Protein AF-A0ABD5DVP4-F1 (afdb_monomer)

InterPro domains:
  IPR005814 Aminotransferase class-III [PF00202] (1-84)
  IPR015421 Pyridoxal phosphate-dependent transferase, major domain [G3DSA:3.40.640.10] (1-67)
  IPR015422 Pyridoxal phosphate-dependent transferase, small domain [G3DSA:3.90.1150.10] (68-84)
  IPR015424 Pyridoxal phosphate-dependent transferase [SSF53383] (1-84)
  IPR050103 Class-III Pyridoxal-phosphate-dependent Aminotransferase [PTHR11986] (1-84)

Nearest PDB structures (foldseek):
  6wop-assembly1_A  TM=9.551E-01  e=6.674E-08  Acinetobacter baumannii ATCC 19606 = CIP 70.34 = JCM 6841
  1szk-assembly1_D  TM=9.518E-01  e=7.003E-06  Escherichia coli
  1szu-assembly1_D  TM=9.536E-01  e=7.499E-06  Escherichia coli
  1sff-assem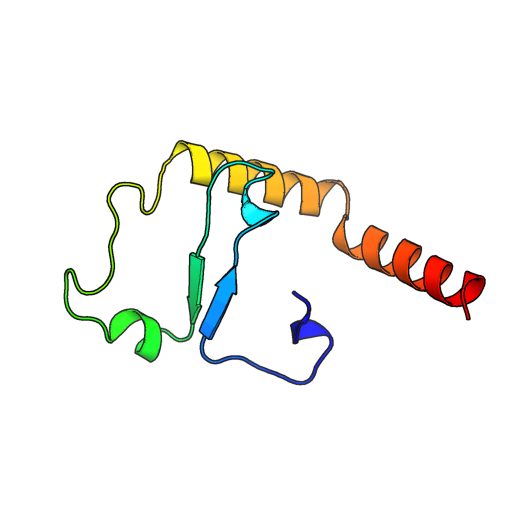bly1_A  TM=9.609E-01  e=1.296E-05  Escherichia coli
  1wkh-assembly1_B  TM=9.464E-01  e=4.873E-04  Thermus thermophilus

Organism: Acinetobacter baumannii (NCBI:t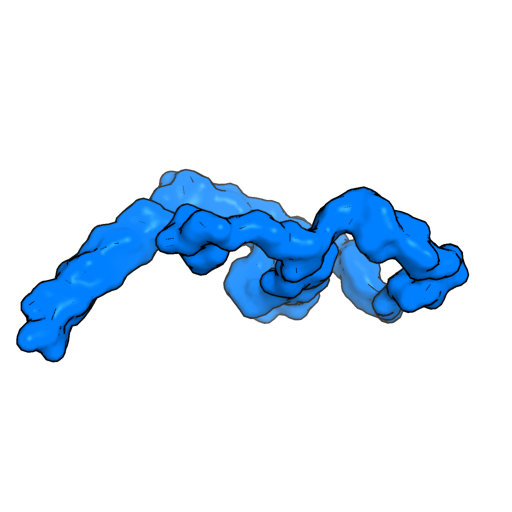xid470)

Sequence (85 aa):
FAMQHYEVKPDLMTMAKSLAGGFPLSGVVGRAEVMDAPAPGGLGGTYAGNPLAVAAAHAVLDVIAEEQLCQRAEQLGSHLQEVLN

Secondary structure (DSSP, 8-state):
-GGGGTT---SEEEE-GGGGTTSS--EEEE-HHHHS-SPTTSS--TTTT-HHHHHHHHHHHHHHHHTTHHHHHHHHHHHHHHHH-

Foldseek 3Di:
DVCVVDPDDDQKDKDFDLLQPPPGDIDMDGDPCVVVPQDVVSDDDPCHPPVNSVVSNVVSVVCCVVVVVVVVCVVVVVVVVVVPD

Solvent-accessible surface area (backbone atoms only — not comparable to full-atom values): 5225 Å² total; per-residue (Å²): 112,79,54,77,82,46,104,61,83,77,66,63,47,78,50,40,67,70,52,12,70,75,42,88,45,70,51,72,52,53,43,63,78,67,67,64,61,57,57,93,79,68,69,84,56,99,66,64,82,40,66,68,34,52,54,38,20,51,56,37,52,49,49,41,61,76,69,40,44,68,61,51,49,53,54,53,51,50,53,50,50,68,74,76,108

pLDDT: mean 96.84, std 1.91, range [86.94, 98.75]

Mean predicted aligned error: 2.89 Å

Radius of gyration: 16.55 Å; Cα contacts (8 Å, |Δi|>4): 58; chains: 1; bounding box: 41×20×41 Å

Structure (mmCIF, N/CA/C/O backbone):
data_AF-A0ABD5DVP4-F1
#
_entry.id   AF-A0ABD5DVP4-F1
#
loop_
_atom_site.group_PDB
_atom_site.id
_atom_site.type_symbol
_atom_site.label_atom_id
_atom_site.label_alt_id
_atom_site.label_comp_id
_atom_site.label_asym_id
_atom_site.label_entity_id
_atom_site.label_seq_id
_atom_site.pdbx_PDB_ins_code
_atom_site.Cartn_x
_atom_site.Cartn_y
_atom_site.Cartn_z
_atom_site.occupancy
_atom_site.B_iso_or_equiv
_atom_site.auth_seq_id
_atom_site.auth_comp_id
_atom_site.auth_asym_id
_atom_site.auth_atom_id
_atom_site.pdbx_PDB_model_num
ATOM 1 N N . PHE A 1 1 ? -9.398 -3.902 3.276 1.00 94.00 1 PHE A N 1
ATOM 2 C CA . PHE A 1 1 ? -9.609 -2.836 2.270 1.00 94.00 1 PHE A CA 1
ATOM 3 C C . PHE A 1 1 ? -11.086 -2.515 2.160 1.00 94.00 1 PHE A C 1
ATOM 5 O O . PHE A 1 1 ? -11.890 -3.435 2.183 1.00 94.00 1 PHE A O 1
ATOM 12 N N . ALA A 1 2 ? -11.435 -1.240 1.954 1.00 93.38 2 ALA A N 1
ATOM 13 C CA . ALA A 1 2 ? -12.829 -0.790 1.871 1.00 93.38 2 ALA A CA 1
ATOM 14 C C . ALA A 1 2 ? -13.668 -1.572 0.845 1.00 93.38 2 ALA A C 1
ATOM 16 O O . ALA A 1 2 ? -14.815 -1.904 1.111 1.00 93.38 2 ALA A O 1
ATOM 17 N N . MET A 1 3 ? -13.079 -1.935 -0.298 1.00 93.75 3 MET A N 1
ATOM 18 C CA . MET A 1 3 ? -13.774 -2.709 -1.331 1.00 93.75 3 MET A CA 1
ATOM 19 C C . MET A 1 3 ? -14.285 -4.076 -0.852 1.00 93.75 3 MET A C 1
ATOM 21 O O . MET A 1 3 ? -15.219 -4.584 -1.444 1.00 93.75 3 MET A O 1
ATOM 25 N N . GLN A 1 4 ? -13.687 -4.675 0.188 1.00 93.25 4 GLN A N 1
ATOM 26 C CA . GLN A 1 4 ? -14.105 -5.985 0.705 1.00 93.25 4 GLN A CA 1
ATOM 27 C C . GLN A 1 4 ? -15.472 -5.924 1.401 1.00 93.25 4 GLN A C 1
ATOM 29 O O . GLN A 1 4 ? -16.085 -6.962 1.612 1.00 93.25 4 GLN A O 1
ATOM 34 N N . HIS A 1 5 ? -15.959 -4.721 1.723 1.00 94.00 5 HIS A N 1
ATOM 35 C CA . HIS A 1 5 ? -17.322 -4.497 2.212 1.00 94.00 5 HIS A CA 1
ATOM 36 C C . HIS A 1 5 ? -18.349 -4.372 1.072 1.00 94.00 5 HIS A C 1
ATOM 38 O O . HIS A 1 5 ? -19.531 -4.173 1.334 1.00 94.00 5 HIS A O 1
ATOM 44 N N . TYR A 1 6 ? -17.911 -4.471 -0.185 1.00 95.00 6 TYR A N 1
ATOM 45 C CA . TYR A 1 6 ? -18.753 -4.408 -1.375 1.00 95.00 6 TYR A CA 1
ATOM 46 C C . TYR A 1 6 ? -18.532 -5.661 -2.227 1.00 95.00 6 TYR A C 1
ATOM 48 O O . TYR A 1 6 ? -17.464 -6.271 -2.199 1.00 95.00 6 TYR A O 1
ATOM 56 N N . GLU A 1 7 ? -19.510 -6.024 -3.056 1.00 93.94 7 GLU A N 1
ATOM 57 C CA . GLU A 1 7 ? -19.379 -7.120 -4.029 1.00 93.94 7 GLU A CA 1
ATOM 58 C C . GLU A 1 7 ? -18.578 -6.675 -5.269 1.00 93.94 7 GLU A C 1
ATOM 60 O O . GLU A 1 7 ? -19.014 -6.799 -6.411 1.00 93.94 7 GLU A O 1
ATOM 65 N N . VAL A 1 8 ? -17.392 -6.100 -5.041 1.00 93.69 8 VAL A N 1
ATOM 66 C CA . VAL A 1 8 ? -16.515 -5.541 -6.074 1.00 93.69 8 VAL A CA 1
ATOM 67 C C . VAL A 1 8 ? -15.160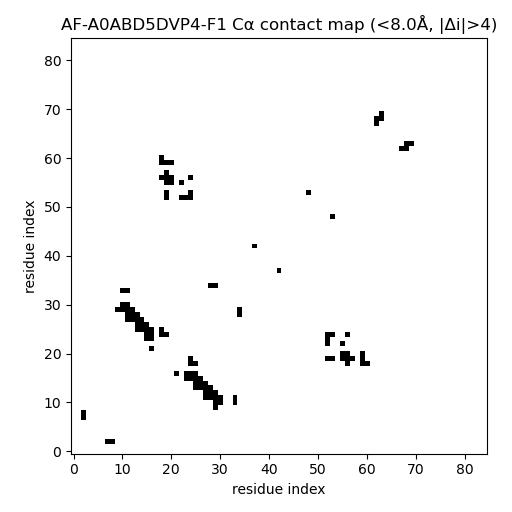 -6.234 -6.041 1.00 93.69 8 VAL A C 1
ATOM 69 O O . VAL A 1 8 ? -14.510 -6.342 -5.002 1.00 93.69 8 VAL A O 1
ATOM 72 N N . LYS A 1 9 ? -14.687 -6.637 -7.221 1.00 93.62 9 LYS A N 1
ATOM 73 C CA . LYS A 1 9 ? -13.332 -7.145 -7.435 1.00 93.62 9 LYS A CA 1
ATOM 74 C C . LYS A 1 9 ? -12.619 -6.231 -8.435 1.00 93.62 9 LYS A C 1
ATOM 76 O O . LYS A 1 9 ? -12.930 -6.316 -9.619 1.00 93.62 9 LYS A O 1
ATOM 81 N N . PRO A 1 10 ? -11.705 -5.348 -7.996 1.00 93.81 10 PRO A N 1
ATOM 82 C CA . PRO A 1 10 ? -11.077 -4.403 -8.901 1.00 93.81 10 PRO A CA 1
ATOM 83 C C . PRO A 1 10 ? -10.013 -5.069 -9.768 1.00 93.81 10 PRO A C 1
ATOM 85 O O . PRO A 1 10 ? -9.304 -5.987 -9.353 1.00 93.81 10 PRO A O 1
ATOM 88 N N . ASP A 1 11 ? -9.864 -4.508 -10.958 1.00 95.81 11 ASP A N 1
ATOM 89 C CA . ASP A 1 11 ? -8.821 -4.849 -11.921 1.00 95.81 11 ASP A CA 1
ATOM 90 C C . ASP A 1 11 ? -7.452 -4.314 -11.483 1.00 95.81 11 ASP A C 1
ATOM 92 O O . ASP A 1 11 ? -6.421 -4.947 -11.719 1.00 95.81 11 ASP A O 1
ATOM 96 N N . LEU A 1 12 ? -7.474 -3.149 -10.827 1.00 96.75 12 LEU A N 1
ATOM 97 C CA . LEU A 1 12 ? -6.328 -2.412 -10.318 1.00 96.75 12 LEU A CA 1
ATOM 98 C C . LEU A 1 12 ? -6.739 -1.638 -9.054 1.00 96.75 12 LEU A C 1
ATOM 100 O O . LEU A 1 12 ? -7.803 -1.022 -9.003 1.00 96.75 12 LEU A O 1
ATOM 104 N N . MET A 1 13 ? -5.882 -1.644 -8.042 1.00 97.31 13 MET A N 1
ATOM 105 C CA . MET A 1 13 ? -6.031 -0.928 -6.780 1.00 97.31 13 MET A CA 1
ATOM 106 C C . MET A 1 13 ? -4.794 -0.073 -6.528 1.00 97.31 13 MET A C 1
ATOM 108 O O . MET A 1 13 ? -3.671 -0.498 -6.787 1.00 97.31 13 MET A O 1
ATOM 112 N N . THR A 1 14 ? -5.004 1.109 -5.955 1.00 97.62 14 THR A N 1
ATOM 113 C CA . THR A 1 14 ? -3.939 1.990 -5.473 1.00 97.62 14 THR A CA 1
ATOM 114 C C . THR A 1 14 ? -3.873 1.982 -3.944 1.00 97.62 14 THR A C 1
ATOM 116 O O . THR A 1 14 ? -4.888 1.865 -3.256 1.00 97.62 14 THR A O 1
ATOM 119 N N . MET A 1 15 ? -2.668 2.105 -3.393 1.00 97.88 15 MET A N 1
ATOM 120 C CA . MET A 1 15 ? -2.416 2.145 -1.951 1.00 97.88 15 MET A CA 1
ATOM 121 C C . MET A 1 15 ? -1.271 3.105 -1.622 1.00 97.88 15 MET A C 1
ATOM 123 O O . MET A 1 15 ? -0.352 3.273 -2.416 1.00 97.88 15 MET A O 1
ATOM 127 N N . ALA A 1 16 ? -1.349 3.771 -0.470 1.00 97.62 16 ALA A N 1
ATOM 128 C CA . ALA A 1 16 ? -0.365 4.736 0.032 1.00 97.62 16 ALA A CA 1
ATOM 129 C C . ALA A 1 16 ? -0.683 5.038 1.514 1.00 97.62 16 ALA A C 1
ATOM 131 O O . ALA A 1 16 ? -1.174 4.163 2.228 1.00 97.62 16 ALA A O 1
ATOM 132 N N . LYS A 1 17 ? -0.506 6.292 1.959 1.00 96.56 17 LYS A N 1
ATOM 133 C CA . LYS A 1 17 ? -0.897 6.798 3.289 1.00 96.56 17 LYS A CA 1
ATOM 134 C C . LYS A 1 17 ? -0.355 5.910 4.416 1.00 96.56 17 LYS A C 1
ATOM 136 O O . LYS A 1 17 ? 0.852 5.851 4.621 1.00 96.56 17 LYS A O 1
ATOM 141 N N . SER A 1 18 ? -1.243 5.212 5.122 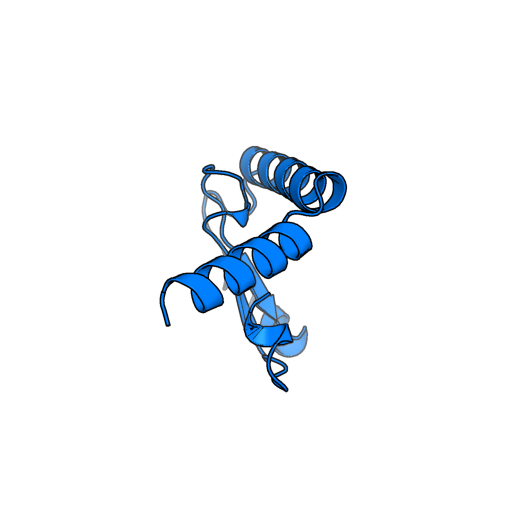1.00 96.56 18 SER A N 1
ATOM 142 C CA . SER A 1 18 ? -0.910 4.366 6.263 1.00 96.56 18 SER A CA 1
ATOM 143 C C . SER A 1 18 ? -0.028 3.174 5.902 1.00 96.56 18 SER A C 1
ATOM 145 O O . SER A 1 18 ? 0.539 2.596 6.813 1.00 96.56 18 SER A O 1
ATOM 147 N N . LEU A 1 19 ? 0.136 2.835 4.614 1.00 97.62 19 LEU A N 1
ATOM 148 C CA . LEU A 1 19 ? 0.904 1.676 4.143 1.00 97.62 19 LEU A CA 1
ATOM 149 C C . LEU A 1 19 ? 2.306 1.560 4.761 1.00 97.62 19 LEU A C 1
ATOM 151 O O . LEU A 1 19 ? 2.746 0.449 5.012 1.00 97.62 19 LEU A O 1
ATOM 155 N N . ALA A 1 20 ? 2.989 2.681 5.007 1.00 97.62 20 ALA A N 1
ATOM 156 C CA . ALA A 1 20 ? 4.319 2.703 5.622 1.00 97.62 20 ALA A CA 1
ATOM 157 C C . ALA A 1 20 ? 4.393 3.618 6.857 1.00 97.62 20 ALA A C 1
ATOM 159 O O . ALA A 1 20 ? 5.436 4.203 7.141 1.00 97.62 20 ALA A O 1
ATOM 160 N N . GLY A 1 21 ? 3.277 3.789 7.580 1.00 95.62 21 GLY A N 1
ATOM 161 C CA . GLY A 1 21 ? 3.300 4.391 8.921 1.00 95.62 21 GLY A CA 1
ATOM 162 C C . GLY A 1 21 ? 3.805 5.837 8.961 1.00 95.62 21 GLY A C 1
ATOM 163 O O . GLY A 1 21 ? 4.377 6.263 9.958 1.00 95.62 21 GLY A O 1
ATOM 164 N N . GLY A 1 22 ? 3.629 6.585 7.867 1.00 94.75 22 GLY A N 1
ATOM 165 C CA . GLY A 1 22 ? 4.114 7.960 7.717 1.00 94.75 22 GLY A CA 1
ATOM 166 C C . GLY A 1 22 ? 5.384 8.103 6.872 1.00 94.75 22 GLY A C 1
ATOM 167 O O . GLY A 1 22 ? 5.675 9.211 6.424 1.00 94.75 22 GLY A O 1
ATOM 168 N N . PHE A 1 23 ? 6.103 7.015 6.576 1.00 97.44 23 PHE A N 1
ATOM 169 C CA . PHE A 1 23 ? 7.193 7.050 5.600 1.00 97.44 23 PHE A CA 1
ATOM 170 C C . PHE A 1 23 ? 6.642 7.061 4.156 1.00 97.44 23 PHE A C 1
ATOM 172 O O . PHE A 1 23 ? 5.600 6.449 3.902 1.00 97.44 23 PHE A O 1
ATOM 179 N N . PRO A 1 24 ? 7.291 7.732 3.181 1.00 97.44 24 PRO A N 1
ATOM 180 C CA . PRO A 1 24 ? 6.784 7.785 1.811 1.00 97.44 24 PRO A CA 1
ATOM 181 C C . PRO A 1 24 ? 6.787 6.414 1.119 1.00 97.44 24 PRO A C 1
ATOM 183 O O . PRO A 1 24 ? 7.826 5.925 0.678 1.00 97.44 24 PRO A O 1
ATOM 186 N N . LEU A 1 25 ? 5.602 5.817 0.977 1.00 98.06 25 LEU A N 1
ATOM 187 C CA . LEU A 1 25 ? 5.375 4.636 0.150 1.00 98.06 25 LEU A CA 1
ATOM 188 C C . LEU A 1 25 ? 3.997 4.697 -0.507 1.00 98.06 25 LEU A C 1
ATOM 190 O O . LEU A 1 25 ? 2.999 5.071 0.111 1.00 98.06 25 LEU A O 1
ATOM 194 N N . SER A 1 26 ? 3.948 4.290 -1.769 1.00 97.88 26 SER A N 1
ATOM 195 C CA . SER A 1 26 ? 2.709 4.021 -2.488 1.00 97.88 26 SER A CA 1
ATOM 196 C C . SER A 1 26 ? 2.908 2.828 -3.411 1.00 97.88 26 SER A C 1
ATOM 198 O O . SER A 1 26 ? 4.043 2.460 -3.714 1.00 97.88 26 SER A O 1
ATOM 200 N N . GLY A 1 27 ? 1.812 2.224 -3.845 1.00 97.19 27 GLY A N 1
ATOM 201 C CA . GLY A 1 27 ? 1.828 1.085 -4.740 1.00 97.19 27 GLY A CA 1
ATOM 202 C C . GLY A 1 27 ? 0.540 0.973 -5.535 1.00 97.19 27 GLY A C 1
ATOM 203 O O . GLY A 1 27 ? -0.505 1.516 -5.164 1.00 97.19 27 GLY A O 1
ATOM 204 N N . VAL A 1 28 ? 0.642 0.237 -6.633 1.00 97.31 28 VAL A N 1
ATOM 205 C CA . VAL A 1 28 ? -0.496 -0.249 -7.402 1.00 97.31 28 VAL A CA 1
ATOM 206 C C . VAL A 1 28 ? -0.429 -1.770 -7.442 1.00 97.31 28 VAL A C 1
ATOM 208 O O . VAL A 1 28 ? 0.655 -2.340 -7.549 1.00 97.31 28 VAL A O 1
ATOM 211 N N . VAL A 1 29 ? -1.576 -2.426 -7.313 1.00 96.62 29 VAL A N 1
ATOM 212 C CA . VAL A 1 29 ? -1.711 -3.882 -7.421 1.00 96.62 29 VAL A CA 1
ATOM 213 C C . VAL A 1 29 ? -2.881 -4.185 -8.336 1.00 96.62 29 VAL A C 1
ATOM 215 O O . VAL A 1 29 ? -3.927 -3.553 -8.228 1.00 96.62 29 VAL A O 1
ATOM 218 N N . GLY A 1 30 ? -2.726 -5.131 -9.249 1.00 96.75 30 GLY A N 1
ATOM 219 C CA . GLY A 1 30 ? -3.766 -5.473 -10.210 1.00 96.75 30 GLY A CA 1
ATOM 220 C C . GLY A 1 30 ? -3.585 -6.873 -10.760 1.00 96.75 30 GLY A C 1
ATOM 221 O O . GLY A 1 30 ? -2.702 -7.615 -10.326 1.00 96.75 30 GLY A O 1
ATOM 222 N N . ARG A 1 31 ? -4.431 -7.238 -11.725 1.00 97.50 31 ARG A N 1
ATOM 223 C CA . ARG A 1 31 ? -4.261 -8.492 -12.470 1.00 97.50 31 ARG A CA 1
ATOM 224 C C . ARG A 1 31 ? -2.900 -8.528 -13.166 1.00 97.50 31 ARG A C 1
ATOM 226 O O . ARG A 1 31 ? -2.435 -7.501 -13.651 1.00 97.50 31 ARG A O 1
ATOM 233 N N . ALA A 1 32 ? -2.317 -9.721 -13.284 1.00 96.94 32 ALA A N 1
ATOM 234 C CA . ALA A 1 32 ? -1.027 -9.918 -13.949 1.00 96.94 32 ALA A CA 1
ATOM 235 C C . ALA A 1 32 ? -1.017 -9.339 -15.373 1.00 96.94 32 ALA A C 1
ATOM 237 O O . ALA A 1 32 ? -0.165 -8.526 -15.688 1.00 96.94 32 ALA A O 1
ATOM 238 N N . GLU A 1 33 ? -2.048 -9.618 -16.180 1.00 97.31 33 GLU A N 1
ATOM 239 C CA . GLU A 1 33 ? -2.179 -9.065 -17.540 1.00 97.31 33 GLU A CA 1
ATOM 240 C C . GLU A 1 33 ? -2.175 -7.525 -17.599 1.00 97.31 33 GLU A C 1
ATOM 242 O O . GLU A 1 33 ? -1.787 -6.955 -18.611 1.00 97.31 33 GLU A O 1
ATOM 247 N N . VAL A 1 34 ? -2.597 -6.850 -16.523 1.00 96.75 34 VAL A N 1
ATOM 248 C CA . VAL A 1 34 ? -2.581 -5.384 -16.411 1.00 96.75 34 VAL A CA 1
ATOM 249 C C . VAL A 1 34 ? -1.210 -4.902 -15.935 1.00 96.75 34 VAL A C 1
ATOM 251 O O . VAL A 1 34 ? -0.692 -3.917 -16.454 1.00 96.75 34 VAL A O 1
ATOM 254 N N . MET A 1 35 ? -0.618 -5.593 -14.958 1.00 96.94 35 MET A N 1
ATOM 255 C CA . MET A 1 35 ? 0.677 -5.232 -14.374 1.00 96.94 35 MET A CA 1
ATOM 256 C C . MET A 1 35 ? 1.866 -5.529 -15.297 1.00 96.94 35 MET A C 1
ATOM 258 O O . MET A 1 35 ? 2.851 -4.798 -15.244 1.00 96.94 35 MET A O 1
ATOM 262 N N . ASP A 1 36 ? 1.750 -6.542 -16.158 1.00 96.81 36 ASP A N 1
ATOM 263 C CA . ASP A 1 36 ? 2.781 -6.978 -17.110 1.00 96.81 36 ASP A CA 1
ATOM 264 C C . ASP A 1 36 ? 2.653 -6.290 -18.483 1.00 96.81 36 ASP A C 1
ATOM 266 O O . ASP A 1 36 ? 3.521 -6.440 -19.342 1.00 96.81 36 ASP A O 1
ATOM 270 N N . ALA A 1 37 ? 1.573 -5.533 -18.714 1.00 97.31 37 ALA 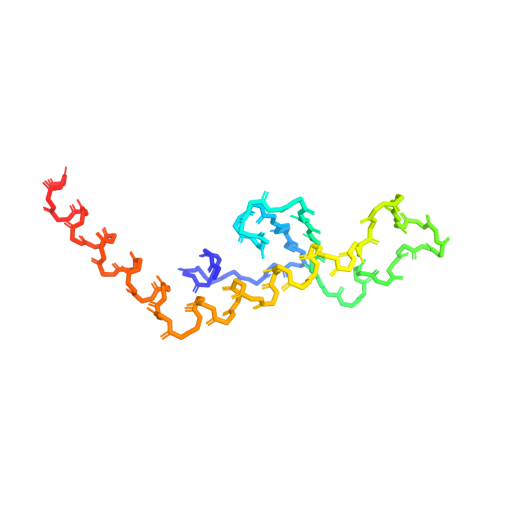A N 1
ATOM 271 C CA . ALA A 1 37 ? 1.342 -4.817 -19.970 1.00 97.31 37 ALA A CA 1
ATOM 272 C C . ALA A 1 37 ? 2.379 -3.715 -20.286 1.00 97.31 37 ALA A C 1
ATOM 274 O O . ALA A 1 37 ? 2.700 -3.532 -21.465 1.00 97.31 37 ALA A O 1
ATOM 275 N N . PRO A 1 38 ? 2.904 -2.944 -19.310 1.00 96.69 38 PRO A N 1
ATOM 276 C CA . PRO A 1 38 ? 3.936 -1.952 -19.585 1.00 96.69 38 PRO A CA 1
ATOM 277 C C . PRO A 1 38 ? 5.234 -2.602 -20.077 1.00 96.69 38 PRO A C 1
ATOM 279 O O . PRO A 1 38 ? 5.760 -3.528 -19.465 1.00 96.69 38 PRO A O 1
ATOM 282 N N . ALA A 1 39 ? 5.801 -2.064 -21.158 1.00 96.88 39 ALA A N 1
ATOM 283 C CA . ALA A 1 39 ? 7.123 -2.471 -21.629 1.00 96.88 39 ALA A CA 1
ATOM 284 C C . ALA A 1 39 ? 8.209 -2.191 -20.564 1.00 96.88 39 ALA A C 1
ATOM 286 O O . ALA A 1 39 ? 8.011 -1.322 -19.709 1.00 96.88 39 ALA A O 1
ATOM 287 N N . PRO A 1 40 ? 9.381 -2.855 -20.616 1.00 95.81 40 PRO A N 1
ATOM 288 C CA . PRO A 1 40 ? 10.494 -2.552 -19.718 1.00 95.81 40 PRO A CA 1
ATOM 289 C C . PRO A 1 40 ? 10.816 -1.050 -19.673 1.00 95.81 40 PRO A C 1
ATOM 291 O O . PRO A 1 40 ? 11.006 -0.414 -20.709 1.00 95.81 40 PRO A O 1
ATOM 294 N N . GLY A 1 41 ? 10.852 -0.478 -18.465 1.00 94.88 41 GLY A N 1
ATOM 295 C CA . GLY A 1 41 ? 11.014 0.966 -18.244 1.00 94.88 41 GLY A CA 1
ATOM 296 C C . GLY A 1 41 ? 9.724 1.795 -18.330 1.00 94.88 41 GLY A C 1
ATOM 297 O O . GLY A 1 41 ? 9.757 2.987 -18.042 1.00 94.88 41 GLY A O 1
ATOM 298 N N . GLY A 1 42 ? 8.585 1.185 -18.673 1.00 95.25 42 GLY A N 1
ATOM 299 C CA . GLY A 1 42 ? 7.272 1.836 -18.715 1.00 95.25 42 GLY A CA 1
ATOM 300 C C . GLY A 1 42 ? 6.699 2.171 -17.334 1.00 95.25 42 GLY A C 1
ATOM 301 O O . GLY A 1 42 ? 5.854 3.054 -17.217 1.00 95.25 42 GLY A O 1
ATOM 302 N N . LEU A 1 43 ? 7.191 1.507 -16.284 1.00 95.19 43 LEU A N 1
ATOM 303 C CA . LEU A 1 43 ? 6.961 1.850 -14.883 1.00 95.19 43 LEU A CA 1
ATOM 304 C C . LEU A 1 43 ? 8.314 2.000 -14.185 1.00 95.19 43 LEU A C 1
ATOM 306 O O . LEU A 1 43 ? 9.218 1.188 -14.385 1.00 95.19 43 LEU A O 1
ATOM 310 N N . GLY A 1 44 ? 8.456 3.026 -13.350 1.00 94.12 44 GLY A N 1
ATOM 311 C CA . GLY A 1 44 ? 9.696 3.280 -12.630 1.00 94.12 44 GLY A CA 1
ATOM 312 C C . GLY A 1 44 ? 9.603 4.471 -11.686 1.00 94.12 44 GLY A C 1
ATOM 313 O O . GLY A 1 44 ? 8.531 5.014 -11.429 1.00 94.12 44 GLY A O 1
ATOM 314 N N . GLY A 1 45 ? 10.757 4.870 -11.164 1.00 94.94 45 GLY A N 1
ATOM 315 C CA . GLY A 1 45 ? 10.913 6.018 -10.280 1.00 94.94 45 GLY A CA 1
ATOM 316 C C . GLY A 1 45 ? 12.214 5.905 -9.499 1.00 94.94 45 GLY A C 1
ATOM 317 O O . GLY A 1 45 ? 12.604 4.811 -9.105 1.00 94.94 45 GLY A O 1
ATOM 318 N N . THR A 1 46 ? 12.888 7.029 -9.254 1.00 96.69 46 THR A N 1
ATOM 319 C CA . THR A 1 46 ? 14.201 7.049 -8.581 1.00 96.69 46 THR A CA 1
ATOM 320 C C . THR A 1 46 ? 14.177 6.374 -7.208 1.00 96.69 46 THR A C 1
ATOM 322 O O . THR A 1 46 ? 15.143 5.727 -6.823 1.00 96.69 46 THR A O 1
AT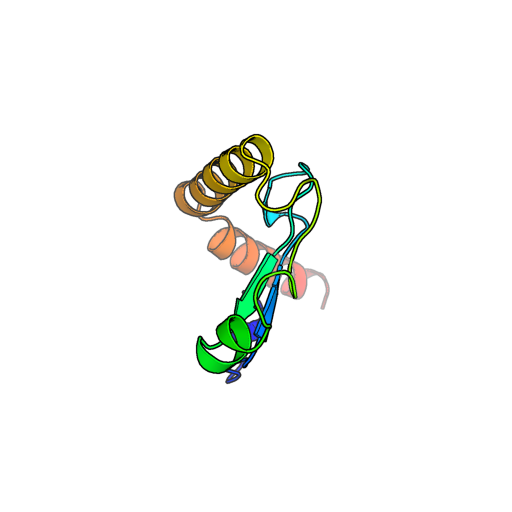OM 325 N N . TYR A 1 47 ? 13.061 6.501 -6.488 1.00 96.38 47 TYR A N 1
ATOM 326 C CA . TYR A 1 47 ? 12.856 5.907 -5.164 1.00 96.38 47 TYR A CA 1
ATOM 327 C C . TYR A 1 47 ? 11.826 4.770 -5.166 1.00 96.38 47 TYR A C 1
ATOM 329 O O . TYR A 1 47 ? 11.331 4.389 -4.103 1.00 96.38 47 TYR A O 1
ATOM 337 N N . ALA A 1 48 ? 11.474 4.239 -6.342 1.00 95.31 48 ALA A N 1
ATOM 338 C CA . ALA A 1 48 ? 10.554 3.112 -6.433 1.00 95.31 48 ALA A CA 1
ATOM 339 C C . ALA A 1 48 ? 11.150 1.905 -5.690 1.00 95.31 48 ALA A C 1
ATOM 341 O O . ALA A 1 48 ? 12.299 1.537 -5.918 1.00 95.31 48 ALA A O 1
ATOM 342 N N . GLY A 1 49 ? 10.380 1.322 -4.767 1.00 94.81 49 GLY A N 1
ATOM 343 C CA . GLY A 1 49 ? 10.852 0.203 -3.947 1.00 94.81 49 GLY A CA 1
ATOM 344 C C . GLY A 1 49 ? 11.947 0.573 -2.939 1.00 94.81 49 GLY A C 1
ATOM 345 O O . GLY A 1 49 ? 12.784 -0.269 -2.628 1.00 94.81 49 GLY A O 1
ATOM 346 N N . ASN A 1 50 ? 11.969 1.816 -2.434 1.00 96.69 50 ASN A N 1
ATOM 347 C CA . ASN A 1 50 ? 12.911 2.227 -1.390 1.00 96.69 50 ASN A CA 1
ATOM 348 C C . ASN A 1 50 ? 12.919 1.215 -0.214 1.00 96.69 50 ASN A C 1
ATOM 350 O O . ASN A 1 50 ? 11.870 0.987 0.392 1.00 96.69 50 ASN A O 1
ATOM 354 N N . PRO A 1 51 ? 14.077 0.634 0.153 1.00 97.88 51 PRO A N 1
ATOM 355 C CA . PRO A 1 51 ? 14.128 -0.474 1.109 1.00 97.88 51 PRO A CA 1
ATOM 356 C C . PRO A 1 51 ? 13.715 -0.074 2.530 1.00 97.88 51 PRO A C 1
ATOM 358 O O . PRO A 1 51 ? 13.126 -0.883 3.242 1.00 97.88 51 PRO A O 1
ATOM 361 N N . LEU A 1 52 ? 13.964 1.174 2.941 1.00 98.06 52 LEU A N 1
ATOM 362 C CA . LEU A 1 52 ? 13.520 1.674 4.244 1.00 98.06 52 LEU A CA 1
ATOM 363 C C . LEU A 1 52 ? 11.993 1.823 4.287 1.00 98.06 52 LEU A C 1
ATOM 365 O O . LEU A 1 52 ? 11.367 1.439 5.271 1.00 98.06 52 LEU A O 1
ATOM 369 N N . ALA A 1 53 ? 11.392 2.313 3.201 1.00 98.06 53 ALA A N 1
ATOM 370 C CA . ALA A 1 53 ? 9.942 2.395 3.061 1.00 98.06 53 ALA A CA 1
ATOM 371 C C . ALA A 1 53 ? 9.283 1.009 3.118 1.00 98.06 53 ALA A C 1
ATOM 373 O O . ALA A 1 53 ? 8.260 0.839 3.776 1.00 98.06 53 ALA A O 1
ATOM 374 N N . VAL A 1 54 ? 9.890 0.014 2.464 1.00 98.19 54 VAL A N 1
ATOM 375 C CA . VAL A 1 54 ? 9.413 -1.378 2.477 1.00 98.19 54 VAL A CA 1
ATOM 376 C C . VAL A 1 54 ? 9.537 -1.993 3.874 1.00 98.19 54 VAL A C 1
ATOM 378 O O . VAL A 1 54 ? 8.589 -2.615 4.345 1.00 98.19 54 VAL A O 1
ATOM 381 N N . ALA A 1 55 ? 10.652 -1.772 4.577 1.00 98.44 55 ALA A N 1
ATOM 382 C CA . ALA A 1 55 ? 10.819 -2.243 5.953 1.00 98.44 55 ALA A CA 1
ATOM 383 C C . ALA A 1 55 ? 9.790 -1.615 6.910 1.00 98.44 55 ALA A C 1
ATOM 385 O O . ALA A 1 55 ? 9.194 -2.317 7.724 1.00 98.44 55 ALA A O 1
ATOM 386 N N . ALA A 1 56 ? 9.526 -0.311 6.771 1.00 98.50 56 ALA A N 1
ATOM 387 C CA . ALA A 1 56 ? 8.480 0.372 7.528 1.00 98.50 56 ALA A CA 1
ATOM 388 C C . ALA A 1 56 ? 7.085 -0.200 7.227 1.00 98.50 56 ALA A C 1
ATOM 390 O O . ALA A 1 56 ? 6.289 -0.384 8.143 1.00 98.50 56 ALA A O 1
ATOM 391 N N . ALA A 1 57 ? 6.794 -0.524 5.963 1.00 98.50 57 ALA A N 1
ATOM 392 C CA . ALA A 1 57 ? 5.526 -1.141 5.585 1.00 98.50 57 ALA A CA 1
ATOM 393 C C . ALA A 1 57 ? 5.337 -2.532 6.198 1.00 98.50 57 ALA A C 1
ATOM 395 O O . ALA A 1 57 ? 4.247 -2.832 6.675 1.00 98.50 57 ALA A O 1
ATOM 396 N N . HIS A 1 58 ? 6.387 -3.356 6.247 1.00 98.56 58 HIS A N 1
ATOM 397 C CA . HIS A 1 58 ? 6.327 -4.647 6.937 1.00 98.56 58 HIS A CA 1
ATOM 398 C C . HIS A 1 58 ? 6.001 -4.482 8.421 1.00 98.56 58 HIS A C 1
ATOM 400 O O . HIS A 1 58 ? 5.022 -5.058 8.880 1.00 98.56 58 HIS A O 1
ATOM 406 N N . ALA A 1 59 ? 6.722 -3.608 9.129 1.00 98.62 59 ALA A N 1
ATOM 407 C CA . ALA A 1 59 ? 6.453 -3.349 10.543 1.00 98.62 59 ALA A CA 1
ATOM 408 C C . ALA A 1 59 ? 5.018 -2.842 10.789 1.00 98.62 59 ALA A C 1
ATOM 410 O O . ALA A 1 59 ? 4.380 -3.207 11.771 1.00 98.62 59 ALA A O 1
ATOM 411 N N . VAL A 1 60 ? 4.478 -2.018 9.887 1.00 98.56 60 VAL A N 1
ATOM 412 C CA . VAL A 1 60 ? 3.084 -1.557 9.971 1.00 98.56 60 VAL A CA 1
ATOM 413 C C . VAL A 1 60 ? 2.091 -2.696 9.763 1.00 98.56 60 VAL A C 1
ATOM 415 O O . VAL A 1 60 ? 1.084 -2.754 10.466 1.00 98.56 60 VAL A O 1
ATOM 418 N N . LEU A 1 61 ? 2.340 -3.583 8.799 1.00 98.44 61 LEU A N 1
ATOM 419 C CA . LEU A 1 61 ? 1.486 -4.745 8.558 1.00 98.44 61 LEU A CA 1
ATOM 420 C C . LEU A 1 61 ? 1.492 -5.699 9.758 1.00 98.44 61 LEU A C 1
ATOM 422 O O . LEU A 1 61 ? 0.423 -6.187 10.127 1.00 98.44 61 LEU A O 1
ATOM 426 N N . ASP A 1 62 ? 2.651 -5.890 10.392 1.00 98.75 62 ASP A N 1
ATOM 427 C CA . ASP A 1 62 ? 2.783 -6.673 11.622 1.00 98.75 62 ASP A 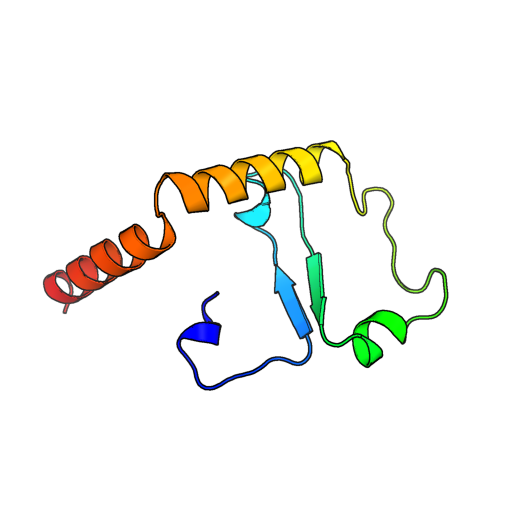CA 1
ATOM 428 C C . ASP A 1 62 ? 1.933 -6.058 12.741 1.00 98.75 62 ASP A C 1
ATOM 430 O O . ASP A 1 62 ? 1.080 -6.739 13.298 1.00 98.75 62 ASP A O 1
ATOM 434 N N . VAL A 1 63 ? 2.038 -4.745 12.981 1.00 98.69 63 VAL A N 1
ATOM 435 C CA . VAL A 1 63 ? 1.214 -4.043 13.985 1.00 98.69 63 VAL A CA 1
ATOM 436 C C . VAL A 1 63 ? -0.285 -4.138 13.676 1.00 98.69 63 VAL A C 1
ATOM 438 O O . VAL A 1 63 ? -1.088 -4.389 14.574 1.00 98.69 63 VAL A O 1
ATOM 441 N N . ILE A 1 64 ? -0.694 -3.971 12.410 1.00 98.62 64 ILE A N 1
ATOM 442 C CA . ILE A 1 64 ? -2.103 -4.119 12.003 1.00 98.62 64 ILE A CA 1
ATOM 443 C C . ILE A 1 64 ? -2.630 -5.513 12.364 1.00 98.62 64 ILE A C 1
ATOM 445 O O . ILE A 1 64 ? -3.766 -5.625 12.838 1.00 98.62 64 ILE A O 1
ATOM 449 N N . ALA A 1 65 ? -1.824 -6.552 12.135 1.00 98.31 65 ALA A N 1
ATOM 450 C CA . ALA A 1 65 ? -2.178 -7.932 12.431 1.00 98.31 65 ALA A CA 1
ATOM 451 C C . ALA A 1 65 ? -2.143 -8.231 13.938 1.00 98.31 65 ALA A C 1
ATOM 453 O O . ALA A 1 65 ? -3.113 -8.762 14.471 1.00 98.31 65 ALA A O 1
ATOM 454 N N . GLU A 1 66 ? -1.072 -7.878 14.641 1.00 98.69 66 GLU A N 1
ATOM 455 C CA . GLU A 1 66 ? -0.881 -8.177 16.064 1.00 98.69 66 GLU A CA 1
ATOM 456 C C . GLU A 1 66 ? -1.904 -7.458 16.950 1.00 98.69 66 GLU A C 1
ATOM 458 O O . GLU A 1 66 ? -2.499 -8.071 17.836 1.00 98.69 66 GLU A O 1
ATOM 463 N N . GLU A 1 67 ? -2.176 -6.180 16.676 1.00 98.62 67 GLU A N 1
ATOM 464 C CA . GLU A 1 67 ? -3.119 -5.372 17.459 1.00 98.62 67 GLU A CA 1
ATOM 465 C C . GLU A 1 67 ? -4.573 -5.470 16.966 1.00 98.62 67 GLU A C 1
ATOM 467 O O . GLU A 1 67 ? -5.457 -4.806 17.515 1.00 98.62 67 GLU A O 1
ATOM 472 N N . GLN A 1 68 ? -4.847 -6.282 15.935 1.00 98.44 68 GLN A N 1
ATOM 473 C CA . GLN A 1 68 ? -6.188 -6.473 15.358 1.00 98.44 68 GLN A CA 1
ATOM 474 C C . GLN A 1 68 ? -6.859 -5.137 14.983 1.00 98.44 68 GLN A C 1
ATOM 476 O O . GLN A 1 68 ? -8.027 -4.867 15.294 1.00 98.44 68 GLN A O 1
ATOM 481 N N . LEU A 1 69 ? -6.099 -4.256 14.321 1.00 98.44 69 LEU A N 1
ATOM 482 C CA . LEU A 1 69 ? -6.525 -2.873 14.091 1.00 98.44 69 LEU A CA 1
ATOM 483 C C . LEU A 1 69 ? -7.751 -2.765 13.179 1.00 98.44 69 LEU A C 1
ATOM 485 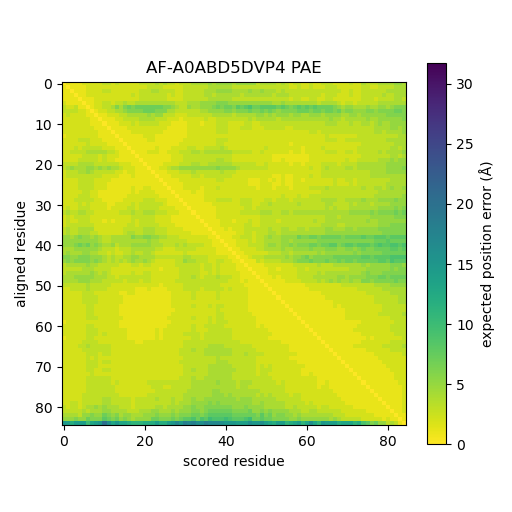O O . LEU A 1 69 ? -8.549 -1.843 13.344 1.00 98.44 69 LEU A O 1
ATOM 489 N N . CYS A 1 70 ? -7.937 -3.700 12.244 1.00 98.00 70 CYS A N 1
ATOM 490 C CA . CYS A 1 70 ? -9.121 -3.721 11.382 1.00 98.00 70 CYS A CA 1
ATOM 491 C C . CYS A 1 70 ? -10.400 -4.000 12.183 1.00 98.00 70 CYS A C 1
ATOM 493 O O . CYS A 1 70 ? -11.375 -3.267 12.051 1.00 98.00 70 CYS A O 1
ATOM 495 N N . GLN A 1 71 ? -10.374 -4.994 13.069 1.00 98.31 71 GLN A N 1
ATOM 496 C CA . GLN A 1 71 ? -11.502 -5.353 13.927 1.00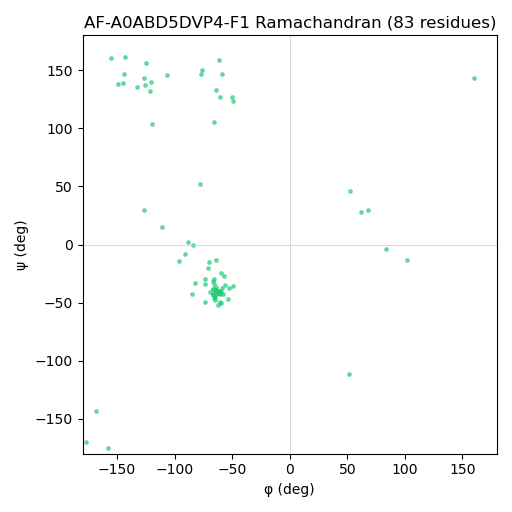 98.31 71 GLN A CA 1
ATOM 497 C C . GLN A 1 71 ? -11.810 -4.225 14.913 1.00 98.31 71 GLN A C 1
ATOM 499 O O . GLN A 1 71 ? -12.966 -3.845 15.103 1.00 98.31 71 GLN A O 1
ATOM 504 N N . ARG A 1 72 ? -10.767 -3.629 15.502 1.00 98.50 72 ARG A N 1
ATOM 505 C CA . ARG A 1 72 ? -10.913 -2.463 16.378 1.00 98.50 72 ARG A CA 1
ATOM 506 C C . ARG A 1 72 ? -11.541 -1.275 15.641 1.00 98.50 72 ARG A C 1
ATOM 508 O O . ARG A 1 72 ? -12.376 -0.581 16.219 1.00 98.50 72 ARG A O 1
ATOM 515 N N . ALA A 1 73 ? -11.169 -1.041 14.381 1.00 98.19 73 ALA A N 1
ATOM 516 C CA . ALA A 1 73 ? -11.761 0.014 13.561 1.00 98.19 73 ALA A CA 1
ATOM 517 C C . ALA A 1 73 ? -13.257 -0.223 13.293 1.00 98.19 73 ALA A C 1
ATOM 519 O O . ALA A 1 73 ? -14.032 0.728 13.365 1.00 98.19 73 ALA A O 1
ATOM 520 N N . GLU A 1 74 ? -13.681 -1.466 13.049 1.00 97.81 74 GLU A N 1
ATOM 521 C CA . GLU A 1 74 ? -15.101 -1.815 12.879 1.00 97.81 74 GLU A CA 1
ATOM 522 C C . GLU A 1 74 ? -15.911 -1.583 14.163 1.00 97.81 74 GLU A C 1
ATOM 524 O O . GLU A 1 74 ? -16.983 -0.974 14.121 1.00 97.81 74 GLU A O 1
ATOM 529 N N . GLN A 1 75 ? -15.380 -2.007 15.315 1.00 98.31 75 GLN A N 1
ATOM 530 C CA . GLN A 1 75 ? -16.028 -1.828 16.620 1.00 98.31 75 GLN A CA 1
ATOM 531 C C . GLN A 1 75 ? -16.210 -0.346 16.964 1.00 98.31 75 GLN A C 1
ATOM 533 O O . GLN A 1 75 ? -17.316 0.097 17.274 1.00 98.31 75 GLN A O 1
ATOM 538 N N . LEU A 1 76 ? -15.128 0.435 16.877 1.00 98.44 76 LEU A N 1
ATOM 539 C CA . LEU A 1 76 ? -15.167 1.868 17.171 1.00 98.44 76 LEU A CA 1
ATOM 540 C C . LEU A 1 76 ? -16.016 2.631 16.153 1.00 98.44 76 LEU A C 1
ATOM 542 O O . LEU A 1 76 ? -16.741 3.548 16.531 1.00 98.44 76 LEU A O 1
ATOM 546 N N . GLY A 1 77 ? -15.952 2.246 14.876 1.00 98.06 77 GLY A N 1
ATOM 547 C CA . GLY A 1 77 ? -16.770 2.832 13.820 1.00 98.06 77 GLY A CA 1
ATOM 548 C C . GLY A 1 77 ? -18.266 2.612 14.047 1.00 98.06 77 GLY A C 1
ATOM 549 O O . GLY A 1 77 ? -19.040 3.552 13.887 1.00 98.06 77 GLY A O 1
ATOM 550 N N . SER A 1 78 ? -18.664 1.411 14.477 1.00 97.94 78 SER A N 1
ATOM 551 C CA . SER A 1 78 ? -20.064 1.091 14.799 1.00 97.94 78 SER A CA 1
ATOM 552 C C . SER A 1 78 ? -20.556 1.899 15.999 1.00 97.94 78 SER A C 1
ATOM 554 O O . SER A 1 78 ? -21.584 2.564 15.912 1.00 97.94 78 SER A O 1
ATOM 556 N N . HIS A 1 79 ? -19.768 1.943 17.079 1.00 98.31 79 HIS A N 1
ATOM 557 C CA . HIS A 1 79 ? -20.108 2.741 18.257 1.00 98.31 79 HIS A CA 1
ATOM 558 C C . HIS A 1 79 ? -20.249 4.236 17.928 1.00 98.31 79 HIS A C 1
ATOM 560 O O . HIS A 1 79 ? -21.172 4.900 18.393 1.00 98.31 79 HIS A O 1
ATOM 566 N N . LEU A 1 80 ? -19.361 4.771 17.085 1.00 98.38 80 LEU A N 1
ATOM 567 C CA . LEU A 1 80 ? -19.441 6.159 16.639 1.00 98.38 80 LEU A CA 1
ATOM 568 C C . LEU A 1 80 ? -20.744 6.443 15.876 1.00 98.38 80 LEU A C 1
ATOM 570 O O . LEU A 1 80 ? -21.347 7.493 16.080 1.00 98.38 80 LEU A O 1
ATOM 574 N N . GLN A 1 81 ? -21.186 5.521 15.016 1.00 98.06 81 GLN A N 1
ATOM 575 C CA . GLN A 1 81 ? -22.446 5.661 14.281 1.00 98.06 81 GLN A CA 1
ATOM 576 C C . GLN A 1 81 ? -23.669 5.616 15.200 1.00 98.06 81 GLN A C 1
ATOM 578 O O . GLN A 1 81 ? -24.607 6.365 14.963 1.00 98.06 81 GLN A O 1
ATOM 583 N N . GLU A 1 82 ? -23.669 4.779 16.236 1.00 97.94 82 GLU A N 1
ATOM 584 C CA . GLU A 1 82 ? -24.768 4.710 17.212 1.00 97.94 82 GLU A CA 1
ATOM 585 C C . GLU A 1 82 ? -24.907 5.991 18.040 1.00 97.94 82 GLU A C 1
ATOM 587 O O . GLU A 1 82 ? -26.009 6.353 18.436 1.00 97.94 82 GLU A O 1
ATOM 592 N N . VAL A 1 83 ? -23.791 6.663 18.336 1.00 98.19 83 VAL A N 1
ATOM 593 C CA . VAL A 1 83 ? -23.784 7.883 19.158 1.00 98.19 83 VAL A CA 1
ATOM 594 C C . VAL A 1 83 ? -24.138 9.129 18.345 1.00 98.19 83 VAL A C 1
ATOM 596 O O . VAL A 1 83 ? -24.699 10.076 18.894 1.00 98.19 83 VAL A O 1
ATOM 599 N N . LEU A 1 84 ? -23.753 9.169 17.066 1.00 97.62 84 LEU A N 1
ATOM 600 C CA . LEU A 1 84 ? -23.906 10.358 16.222 1.00 97.62 84 LEU A CA 1
ATOM 601 C C . LEU A 1 84 ? -25.165 10.365 15.341 1.00 97.62 84 LEU A C 1
ATOM 603 O O . LEU A 1 84 ? -25.481 11.430 14.805 1.00 97.62 84 LEU A O 1
ATOM 607 N N . ASN A 1 85 ? -25.851 9.230 15.174 1.00 86.94 85 ASN A N 1
ATOM 608 C CA . ASN A 1 85 ? -27.128 9.132 14.450 1.00 86.94 85 ASN A CA 1
ATOM 609 C C . ASN A 1 85 ? -28.314 9.072 15.415 1.00 86.94 85 ASN A C 1
ATOM 611 O O . ASN A 1 85 ? -29.382 9.603 15.037 1.00 86.94 85 ASN A O 1
#